Protein AF-A0A822F7M4-F1 (afdb_monomer_lite)

Organism: NCBI:txid392032

pLDDT: mean 89.73, std 11.24, range [49.41, 97.62]

Foldseek 3Di:
DAWDWAFADDPVDRPDTDTDDTHDADWDDDPVDIDDDPDDDDDPVSDDD

Sequence (49 aa):
IAGYLYGVSPSDNPQVKEIHCVVLPPQWGTRETVHLPNILPEHESFKVR

InterPro domains:
  IPR027652 Pre-mRNA-processing-splicing factor 8 [PTHR11140] (1-46)

Secondary structure (DSSP, 8-state):
---EEEEE--TT-TT--EEEEEE--S-EE-SS-EE--SSPP--GGGS--

Radius of gyration: 13.6 Å; chains: 1; bounding box: 29×19×35 Å

Structure (mmCIF, N/CA/C/O backbone):
data_AF-A0A822F7M4-F1
#
_entry.id   AF-A0A822F7M4-F1
#
loop_
_atom_site.group_PDB
_atom_site.id
_atom_site.type_symbol
_atom_site.label_atom_id
_atom_site.label_alt_id
_atom_site.label_comp_id
_atom_site.label_asym_id
_atom_site.label_entity_id
_atom_site.label_seq_id
_atom_site.pdbx_PDB_ins_code
_atom_site.Cartn_x
_atom_site.Cartn_y
_atom_site.Cartn_z
_atom_site.occupancy
_atom_site.B_iso_or_equiv
_atom_site.auth_seq_id
_atom_site.auth_comp_id
_atom_site.auth_asym_id
_atom_site.auth_atom_id
_atom_site.pdbx_PDB_model_num
ATOM 1 N N . ILE A 1 1 ? 11.281 -0.399 -7.391 1.00 93.75 1 ILE A N 1
ATOM 2 C CA . ILE A 1 1 ? 10.072 -1.212 -7.111 1.00 93.75 1 ILE A CA 1
ATOM 3 C C . ILE A 1 1 ? 9.180 -0.458 -6.131 1.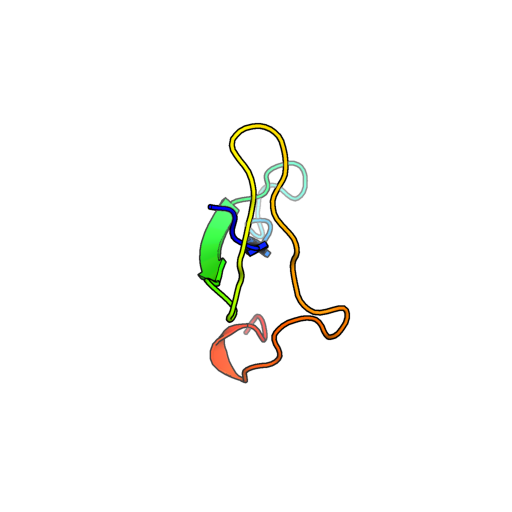00 93.75 1 ILE A C 1
ATOM 5 O O . ILE A 1 1 ? 9.697 0.388 -5.412 1.00 93.75 1 ILE A O 1
ATOM 9 N N . AL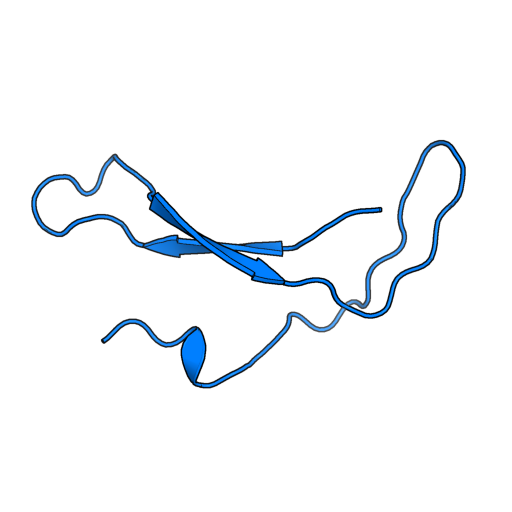A A 1 2 ? 7.885 -0.748 -6.113 1.00 96.38 2 ALA A N 1
ATOM 10 C CA . ALA A 1 2 ? 6.879 -0.166 -5.232 1.00 96.38 2 ALA A CA 1
ATOM 11 C C . ALA A 1 2 ? 5.834 -1.230 -4.841 1.00 96.38 2 ALA A C 1
ATOM 13 O O . ALA A 1 2 ? 5.749 -2.287 -5.469 1.00 96.38 2 ALA A O 1
ATOM 14 N N . GLY A 1 3 ? 5.043 -0.955 -3.805 1.00 94.19 3 GLY A N 1
ATOM 15 C CA . GLY A 1 3 ? 3.975 -1.839 -3.344 1.00 94.19 3 GLY A CA 1
ATOM 16 C C . GLY A 1 3 ? 2.848 -1.053 -2.685 1.00 94.19 3 GLY A C 1
ATOM 17 O O . GLY A 1 3 ? 3.076 0.033 -2.152 1.00 94.19 3 GLY A O 1
ATOM 18 N N . TYR A 1 4 ? 1.638 -1.603 -2.733 1.00 94.31 4 TYR A N 1
ATOM 19 C CA . TYR A 1 4 ? 0.472 -1.032 -2.063 1.00 94.31 4 TYR A CA 1
ATOM 20 C C . TYR A 1 4 ? 0.403 -1.533 -0.620 1.00 94.31 4 TYR A C 1
ATOM 22 O O . TYR A 1 4 ? 0.524 -2.734 -0.378 1.00 94.31 4 TYR A O 1
ATOM 30 N N . LEU A 1 5 ? 0.210 -0.616 0.329 1.00 93.94 5 LEU A N 1
ATOM 31 C CA . LEU A 1 5 ? 0.087 -0.934 1.749 1.00 93.94 5 LEU A CA 1
ATOM 32 C C . LEU A 1 5 ? -1.390 -1.034 2.118 1.00 93.94 5 LEU A C 1
ATOM 34 O O . LEU A 1 5 ? -2.141 -0.076 1.935 1.00 93.94 5 LEU A O 1
ATOM 38 N N . TYR A 1 6 ? -1.783 -2.181 2.661 1.00 92.56 6 TYR A N 1
ATOM 39 C CA . TYR A 1 6 ? -3.122 -2.416 3.183 1.00 92.56 6 TYR A CA 1
ATOM 40 C C . TYR A 1 6 ? -3.044 -2.632 4.684 1.00 92.56 6 TYR A C 1
ATOM 42 O O . TYR A 1 6 ? -2.128 -3.280 5.203 1.00 92.56 6 TYR A O 1
ATOM 50 N N . GLY A 1 7 ? -4.014 -2.065 5.382 1.00 91.94 7 GLY A N 1
ATOM 51 C CA . GLY A 1 7 ? -3.985 -1.977 6.823 1.00 91.94 7 GLY A CA 1
ATOM 52 C C . GLY A 1 7 ? -5.320 -1.560 7.403 1.00 91.94 7 GLY A C 1
ATOM 53 O O . GLY A 1 7 ? -6.229 -1.148 6.679 1.00 91.94 7 GLY A O 1
ATOM 54 N N . VAL A 1 8 ? -5.414 -1.654 8.721 1.00 92.69 8 VAL A N 1
ATOM 55 C CA . VAL A 1 8 ? -6.613 -1.314 9.487 1.00 92.69 8 VAL A CA 1
ATOM 56 C C . VAL A 1 8 ? -6.235 -0.462 10.684 1.00 92.69 8 VAL A C 1
ATOM 58 O O . VAL A 1 8 ? -5.077 -0.416 11.097 1.00 92.69 8 VAL A O 1
ATOM 61 N N . SER A 1 9 ? -7.212 0.251 11.232 1.00 93.81 9 SER A N 1
ATOM 62 C CA . SER A 1 9 ? -7.039 0.807 12.569 1.00 93.81 9 SER A CA 1
ATOM 63 C C . SER A 1 9 ? -7.421 -0.237 13.602 1.00 93.81 9 SER A C 1
ATOM 65 O O . SER A 1 9 ? -8.444 -0.901 13.411 1.00 93.81 9 SER A O 1
ATOM 67 N N . PRO A 1 10 ? -6.660 -0.356 14.695 1.00 93.81 10 PRO A N 1
ATOM 68 C CA . PRO A 1 10 ? -7.092 -1.161 15.818 1.00 93.81 10 PRO A CA 1
ATOM 69 C C . PRO A 1 10 ? -8.343 -0.519 16.449 1.00 93.81 10 PRO A C 1
ATOM 71 O O . PRO A 1 10 ? -8.573 0.692 16.341 1.00 93.81 10 PRO A O 1
ATOM 74 N N . SER A 1 11 ? -9.206 -1.340 17.051 1.00 92.31 11 SER A N 1
ATOM 75 C CA . SER A 1 11 ? -10.533 -0.915 17.532 1.00 92.31 11 SER A CA 1
ATOM 76 C C . SER A 1 11 ? -10.481 0.074 18.698 1.00 92.31 11 SER A C 1
ATOM 78 O O . SER A 1 11 ? -11.433 0.813 18.931 1.00 92.31 11 SER A O 1
ATOM 80 N N . ASP A 1 12 ? -9.385 0.061 19.448 1.00 95.44 12 ASP A N 1
ATOM 81 C CA . ASP A 1 12 ? -9.120 0.893 20.619 1.00 95.44 12 ASP A CA 1
ATOM 82 C C . ASP A 1 12 ? -8.500 2.253 20.262 1.00 95.44 12 ASP A C 1
ATOM 84 O O . ASP A 1 12 ? -8.678 3.219 21.006 1.00 95.44 12 ASP A O 1
ATOM 88 N N . ASN A 1 13 ? -7.809 2.360 19.122 1.00 95.69 13 ASN A N 1
ATOM 89 C CA . ASN A 1 13 ? -7.171 3.598 18.691 1.00 95.69 13 ASN A CA 1
ATOM 90 C C . ASN A 1 13 ? -7.326 3.859 17.176 1.00 95.69 13 ASN A C 1
ATOM 92 O O . ASN A 1 13 ? -6.448 3.503 16.382 1.00 95.69 13 ASN A O 1
ATOM 96 N N . PRO A 1 14 ? -8.391 4.571 16.748 1.00 94.00 14 PRO A N 1
ATOM 97 C CA . PRO A 1 14 ? -8.660 4.838 15.333 1.00 94.00 14 PRO A CA 1
ATOM 98 C C . PRO A 1 14 ? -7.645 5.782 14.666 1.00 94.00 14 PRO A C 1
ATOM 100 O O . PRO A 1 14 ? -7.645 5.919 13.439 1.00 94.00 14 PRO A O 1
ATOM 103 N N . GLN A 1 15 ? -6.790 6.447 15.450 1.00 95.81 15 GLN A N 1
ATOM 104 C CA . GLN A 1 15 ? -5.747 7.339 14.939 1.00 95.81 15 GLN A CA 1
ATOM 105 C C . GLN A 1 15 ? -4.506 6.571 14.467 1.00 95.81 15 GLN A C 1
ATOM 107 O O . GLN A 1 15 ? -3.726 7.100 13.677 1.00 95.81 15 GLN A O 1
ATOM 112 N N . VAL A 1 16 ? -4.333 5.320 14.904 1.00 96.31 16 VAL A N 1
ATOM 113 C CA . VAL A 1 16 ? -3.249 4.441 14.452 1.00 96.31 16 VAL A CA 1
ATOM 114 C C . VAL A 1 16 ? -3.702 3.672 13.210 1.00 96.31 16 VAL A C 1
ATOM 116 O O . VAL A 1 16 ? -4.850 3.233 13.119 1.00 96.31 16 VAL A O 1
ATOM 119 N N . LYS A 1 17 ? -2.808 3.519 12.227 1.00 94.31 17 LYS A N 1
ATOM 120 C CA . LYS A 1 17 ? -3.003 2.673 11.040 1.00 94.31 17 LYS A CA 1
ATOM 121 C C . LYS A 1 17 ? -1.933 1.591 11.035 1.00 94.31 17 LYS A C 1
ATOM 123 O O . LYS A 1 17 ? -0.759 1.883 10.828 1.00 94.31 17 LYS A O 1
ATOM 128 N N . GLU A 1 18 ? -2.341 0.355 11.270 1.00 94.62 18 GLU A N 1
ATOM 129 C CA . GLU A 1 18 ? -1.454 -0.801 11.240 1.00 94.62 18 GLU A CA 1
ATOM 130 C C . GLU A 1 18 ? -1.396 -1.376 9.832 1.00 94.62 18 GLU A C 1
ATOM 132 O O . GLU A 1 18 ? -2.429 -1.657 9.230 1.00 94.62 18 GLU A O 1
ATOM 137 N N . ILE A 1 19 ? -0.190 -1.577 9.308 1.00 94.00 19 ILE A N 1
ATOM 138 C CA . ILE A 1 19 ? 0.017 -2.205 8.001 1.00 94.00 19 ILE A CA 1
ATOM 139 C C . ILE A 1 19 ? 0.031 -3.720 8.201 1.00 94.00 19 ILE A C 1
ATOM 141 O O . ILE A 1 19 ? 0.881 -4.241 8.918 1.00 94.00 19 ILE A O 1
ATOM 145 N N . HIS A 1 20 ? -0.893 -4.430 7.556 1.00 90.75 20 HIS A N 1
ATOM 146 C CA . HIS A 1 20 ? -1.026 -5.889 7.668 1.00 90.75 20 HIS A CA 1
ATOM 147 C C . HIS A 1 20 ? -0.557 -6.616 6.407 1.00 90.75 20 HIS A C 1
ATOM 149 O O . HIS A 1 20 ? -0.177 -7.783 6.469 1.00 90.75 20 HIS A O 1
ATOM 155 N N . CYS A 1 21 ? -0.567 -5.943 5.253 1.00 91.69 21 CYS A N 1
ATOM 156 C CA . CYS A 1 21 ? -0.164 -6.551 3.993 1.00 91.69 21 CYS A CA 1
ATOM 157 C C . CYS A 1 21 ? 0.501 -5.544 3.049 1.00 91.69 21 CYS A C 1
ATOM 159 O O . CYS A 1 21 ? 0.114 -4.374 2.983 1.00 91.69 21 CYS A O 1
ATOM 161 N N . VAL A 1 22 ? 1.476 -6.035 2.280 1.00 93.94 22 VAL A N 1
ATOM 162 C CA . VAL A 1 22 ? 2.088 -5.327 1.155 1.00 93.94 22 VAL A CA 1
ATOM 163 C C . VAL A 1 22 ? 1.785 -6.101 -0.119 1.00 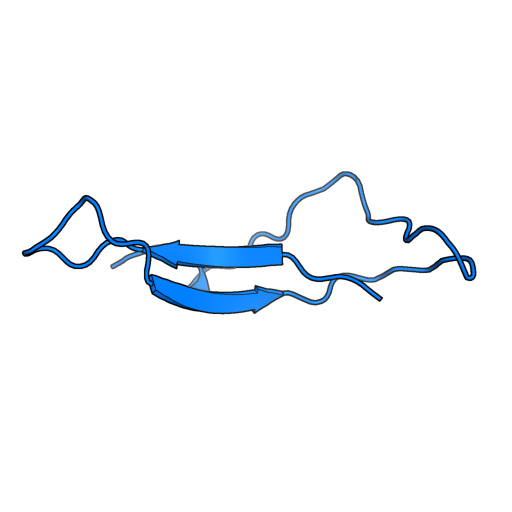93.94 22 VAL A C 1
ATOM 165 O O . VAL A 1 22 ? 2.163 -7.266 -0.242 1.00 93.94 22 VAL A O 1
ATOM 168 N N . VAL A 1 23 ? 1.132 -5.452 -1.078 1.00 93.75 23 VAL A N 1
ATOM 169 C CA . VAL A 1 23 ? 0.815 -6.059 -2.372 1.00 93.75 23 VAL A CA 1
ATOM 170 C C . VAL A 1 23 ? 1.802 -5.590 -3.425 1.00 93.75 23 VAL A C 1
ATOM 172 O O . VAL A 1 23 ? 1.991 -4.389 -3.626 1.00 93.75 23 VAL A O 1
ATOM 175 N N . LEU A 1 24 ? 2.409 -6.552 -4.117 1.00 95.00 24 LEU A N 1
ATOM 176 C CA . LEU A 1 24 ? 3.345 -6.326 -5.212 1.00 95.00 24 LEU A CA 1
ATOM 177 C C . LEU A 1 24 ? 2.659 -6.669 -6.543 1.00 95.00 24 LEU A C 1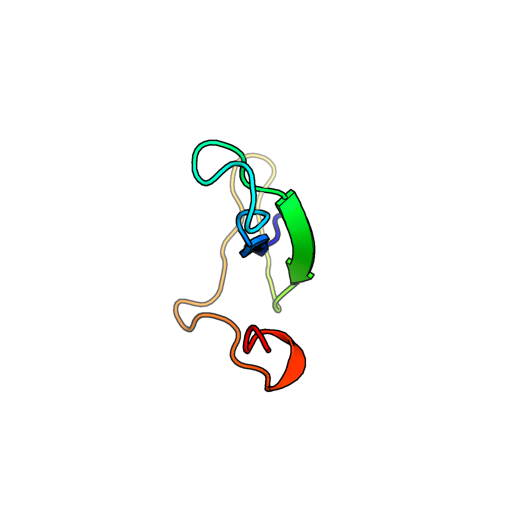
ATOM 179 O O . LEU A 1 24 ? 2.683 -7.829 -6.956 1.00 95.00 24 LEU A O 1
ATOM 183 N N . PRO A 1 25 ? 2.018 -5.698 -7.218 1.00 93.31 25 PRO A N 1
ATOM 184 C CA . PRO A 1 25 ? 1.443 -5.936 -8.535 1.00 93.31 25 PRO A CA 1
ATOM 185 C C . PRO A 1 25 ? 2.550 -6.072 -9.598 1.00 93.31 25 PRO A C 1
ATOM 187 O O . PRO A 1 25 ? 3.695 -5.654 -9.362 1.00 93.31 25 PRO A O 1
ATOM 190 N N . PRO A 1 26 ? 2.214 -6.586 -10.797 1.00 95.25 26 PRO A N 1
ATOM 191 C CA . PRO A 1 26 ? 3.088 -6.487 -11.960 1.00 95.25 26 PRO A CA 1
ATOM 192 C C . PRO A 1 26 ? 3.486 -5.029 -12.190 1.00 95.25 26 PRO A C 1
ATOM 194 O O . PRO A 1 26 ? 2.628 -4.158 -12.290 1.00 95.25 26 PRO A O 1
ATOM 197 N N . GLN A 1 27 ? 4.784 -4.757 -12.247 1.00 96.38 27 GLN A N 1
ATOM 198 C CA . GLN A 1 27 ? 5.321 -3.401 -12.310 1.00 96.38 27 GLN A CA 1
ATOM 199 C C . GLN A 1 27 ? 6.618 -3.378 -13.113 1.00 96.38 27 GLN A C 1
ATOM 201 O O . GLN A 1 27 ? 7.342 -4.372 -13.175 1.00 96.38 27 GLN A O 1
ATOM 206 N N . T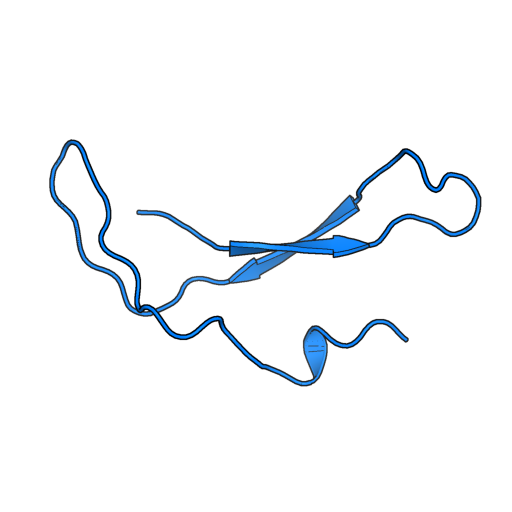RP A 1 28 ? 6.939 -2.220 -13.673 1.00 96.56 28 TRP A N 1
ATOM 207 C CA . TRP A 1 28 ? 8.242 -1.926 -14.265 1.00 96.56 28 TRP A CA 1
ATOM 208 C C . TRP A 1 28 ? 8.636 -0.500 -13.888 1.00 96.56 28 TRP A C 1
ATOM 210 O O . TRP A 1 28 ? 7.813 0.277 -13.410 1.00 96.56 28 TRP A O 1
ATOM 220 N N . GLY A 1 29 ? 9.899 -0.134 -14.045 1.00 97.00 29 GLY A N 1
ATOM 221 C CA . GLY A 1 29 ? 10.334 1.200 -13.658 1.00 97.00 29 GLY A CA 1
ATOM 222 C C . GLY A 1 29 ? 11.676 1.577 -14.241 1.00 97.00 29 GLY A C 1
ATOM 223 O O . GLY A 1 29 ? 12.386 0.751 -14.815 1.00 97.00 29 GLY A O 1
ATOM 224 N N . THR A 1 30 ? 12.001 2.847 -14.066 1.00 97.12 30 THR A N 1
ATOM 225 C CA . THR A 1 30 ? 13.324 3.407 -14.310 1.00 97.12 30 THR A CA 1
ATOM 226 C C . THR A 1 30 ? 14.083 3.495 -12.982 1.00 97.12 30 THR A C 1
ATOM 228 O O . THR A 1 30 ? 13.662 2.948 -11.959 1.00 97.12 30 THR A O 1
ATOM 231 N N . ARG A 1 31 ? 15.226 4.187 -12.975 1.00 96.50 31 ARG A N 1
ATOM 232 C CA . ARG A 1 31 ? 15.973 4.464 -11.742 1.00 96.50 31 ARG A CA 1
ATOM 233 C C . ARG A 1 31 ? 15.267 5.483 -10.834 1.00 96.50 31 ARG A C 1
ATOM 235 O O . ARG A 1 31 ? 15.556 5.509 -9.644 1.00 96.50 31 ARG A O 1
ATOM 242 N N . GLU A 1 32 ? 14.359 6.287 -11.384 1.00 97.62 32 GLU A N 1
ATOM 243 C CA . GLU A 1 32 ? 13.704 7.402 -10.686 1.00 97.62 32 GLU A CA 1
ATOM 244 C C . GLU A 1 32 ? 12.245 7.102 -10.336 1.00 97.62 32 GLU A C 1
ATOM 246 O O . GLU A 1 32 ? 11.754 7.538 -9.297 1.00 97.62 32 GLU A O 1
ATOM 251 N N . THR A 1 33 ? 11.542 6.350 -11.188 1.00 97.00 33 THR A N 1
ATOM 252 C CA . THR A 1 33 ? 10.092 6.153 -11.073 1.00 97.00 33 THR A CA 1
ATOM 253 C C . THR A 1 33 ? 9.674 4.709 -11.329 1.00 97.00 33 THR A C 1
ATOM 255 O O . THR A 1 33 ? 10.353 3.943 -12.015 1.00 97.00 33 THR A O 1
ATOM 258 N N . VAL A 1 34 ? 8.527 4.327 -10.765 1.00 97.19 34 VAL A N 1
ATOM 259 C CA . VAL A 1 34 ? 7.912 3.008 -10.945 1.00 97.19 34 VAL A CA 1
ATOM 260 C C . VAL A 1 34 ? 6.529 3.193 -11.549 1.00 97.19 34 VAL A C 1
ATOM 262 O O . VAL A 1 34 ? 5.735 3.995 -11.062 1.00 97.19 34 VAL A O 1
ATOM 265 N N . HIS A 1 35 ? 6.244 2.432 -12.597 1.00 96.50 35 HIS A N 1
ATOM 266 C CA . HIS A 1 35 ? 4.953 2.385 -13.258 1.00 96.50 35 HIS A CA 1
ATOM 267 C C . HIS A 1 35 ? 4.157 1.196 -12.720 1.00 96.50 35 HIS A C 1
ATOM 269 O O . HIS A 1 35 ? 4.570 0.038 -12.845 1.00 96.50 35 HIS A O 1
ATOM 275 N N . LEU A 1 36 ? 3.016 1.507 -12.109 1.00 96.31 36 LEU A N 1
ATOM 276 C CA . LEU A 1 36 ? 2.071 0.539 -11.565 1.00 96.31 36 LEU A CA 1
ATOM 277 C C . LEU A 1 36 ? 0.832 0.445 -12.471 1.00 96.31 36 LEU A C 1
ATOM 279 O O . LEU A 1 36 ? 0.528 1.401 -13.189 1.00 96.31 36 LEU A O 1
ATOM 283 N N . PRO A 1 37 ? 0.098 -0.679 -12.448 1.00 93.62 37 PRO A N 1
ATOM 284 C CA . PRO A 1 37 ? -1.192 -0.785 -13.114 1.00 93.62 37 PRO A CA 1
ATOM 285 C C . PRO A 1 37 ? -2.203 0.200 -12.511 1.00 93.62 37 PRO A C 1
ATOM 287 O O . PRO A 1 37 ? -2.189 0.454 -11.310 1.00 93.62 37 PRO A O 1
ATOM 290 N N . ASN A 1 38 ? -3.124 0.710 -13.333 1.00 90.75 38 ASN A N 1
ATOM 291 C CA . ASN A 1 38 ? -4.181 1.621 -12.869 1.00 90.75 38 ASN A CA 1
ATOM 292 C C . ASN A 1 38 ? -5.267 0.914 -12.038 1.00 90.75 38 ASN A C 1
ATOM 294 O O . ASN A 1 38 ? -6.041 1.571 -11.349 1.00 90.75 38 ASN A O 1
ATOM 298 N N . ILE A 1 39 ? -5.352 -0.414 -12.137 1.00 89.19 39 ILE A N 1
ATOM 299 C CA . ILE A 1 39 ? -6.315 -1.226 -11.395 1.00 89.19 39 ILE A CA 1
ATOM 300 C C . ILE A 1 39 ? -5.695 -1.561 -10.042 1.00 89.19 39 ILE A C 1
ATOM 302 O O . ILE A 1 39 ? -4.618 -2.160 -9.980 1.00 89.19 39 ILE A O 1
ATOM 306 N N . LEU A 1 40 ? -6.379 -1.179 -8.965 1.00 88.75 40 LEU A N 1
ATOM 307 C CA . LEU A 1 40 ? -5.949 -1.525 -7.618 1.00 88.75 40 LEU A CA 1
ATOM 308 C C . LEU A 1 40 ? -6.121 -3.032 -7.373 1.00 88.75 40 LEU A C 1
ATOM 310 O O . LEU A 1 40 ? -7.098 -3.617 -7.841 1.00 88.75 40 LEU A O 1
ATOM 314 N N . PRO A 1 41 ? -5.198 -3.671 -6.636 1.00 86.88 41 PRO A N 1
ATOM 315 C CA . PRO A 1 41 ? -5.353 -5.068 -6.266 1.00 86.88 41 PRO A CA 1
ATOM 316 C C . PRO A 1 41 ? -6.623 -5.312 -5.447 1.00 86.88 41 PRO A C 1
ATOM 318 O O . PRO A 1 41 ? -6.833 -4.691 -4.402 1.00 86.88 41 PRO A O 1
ATOM 321 N N . GLU A 1 42 ? -7.427 -6.273 -5.896 1.00 83.38 42 GLU A N 1
ATOM 322 C CA . GLU A 1 42 ? -8.595 -6.776 -5.180 1.00 83.38 42 GLU A CA 1
ATOM 323 C C . GLU A 1 42 ? -8.382 -8.253 -4.839 1.00 83.38 42 GLU A C 1
ATOM 325 O O . GLU A 1 42 ? -8.060 -9.071 -5.700 1.00 83.38 42 GLU A O 1
ATOM 330 N N . HIS A 1 43 ? -8.544 -8.602 -3.566 1.00 79.81 43 HIS A N 1
ATOM 331 C CA . HIS A 1 43 ? -8.520 -9.980 -3.089 1.00 79.81 43 HIS A CA 1
ATOM 332 C C . HIS A 1 43 ? -9.335 -10.080 -1.800 1.00 79.81 43 HIS A C 1
ATOM 334 O O . HIS A 1 43 ? -9.395 -9.132 -1.014 1.00 79.81 43 HIS A O 1
ATOM 340 N N . GLU A 1 44 ? -9.954 -11.235 -1.561 1.00 71.81 44 GLU A N 1
ATOM 341 C CA . GLU A 1 44 ? -10.811 -11.453 -0.392 1.00 71.81 44 GLU A CA 1
ATOM 342 C C . GLU A 1 44 ? -10.050 -11.281 0.934 1.00 71.81 44 GLU A C 1
ATOM 344 O O . GLU A 1 44 ? -10.616 -10.797 1.909 1.00 71.81 44 GLU A O 1
ATOM 349 N N . SER A 1 45 ? -8.740 -11.554 0.949 1.00 70.00 45 SER A N 1
ATOM 350 C CA . SER A 1 45 ? -7.879 -11.370 2.128 1.00 70.00 45 SER A CA 1
ATOM 351 C C . SER A 1 45 ? -7.712 -9.917 2.587 1.00 70.00 45 SER A C 1
ATOM 353 O O . SER A 1 45 ? -7.227 -9.701 3.691 1.00 70.00 45 SER A O 1
ATOM 355 N N . PHE A 1 46 ? -8.064 -8.924 1.758 1.00 67.75 46 PHE A N 1
ATOM 356 C CA . PHE A 1 46 ? -8.020 -7.503 2.137 1.00 67.75 46 PHE A CA 1
ATOM 357 C C . PHE A 1 46 ? -9.327 -7.016 2.773 1.00 67.75 46 PHE A C 1
ATOM 359 O O . PHE A 1 46 ? -9.391 -5.880 3.243 1.00 67.75 46 PHE A O 1
ATOM 366 N N . LYS A 1 47 ? -10.379 -7.846 2.789 1.00 59.94 47 LYS A N 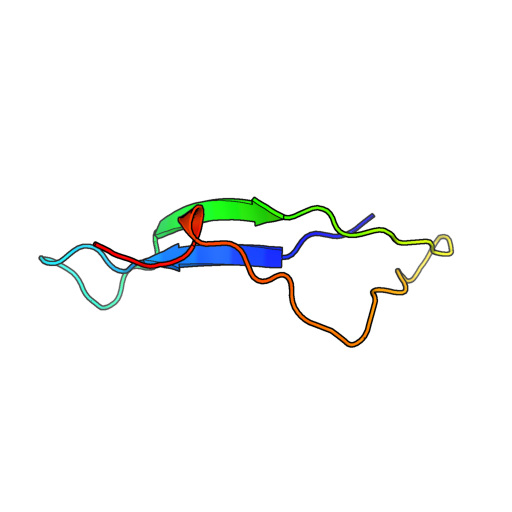1
ATOM 367 C CA . LYS A 1 47 ? -11.630 -7.511 3.469 1.00 59.94 47 LYS A CA 1
ATOM 368 C C . LYS A 1 47 ? -11.431 -7.692 4.968 1.00 59.94 47 LYS A C 1
ATOM 370 O O . LYS A 1 47 ? -11.242 -8.804 5.457 1.00 59.94 47 LYS A O 1
ATOM 375 N N . VAL A 1 48 ? -11.451 -6.567 5.671 1.00 53.75 48 VAL A N 1
ATOM 376 C CA . VAL A 1 48 ? -11.435 -6.495 7.133 1.00 53.75 48 VAL A CA 1
ATOM 377 C C . VAL A 1 48 ? -12.601 -7.330 7.666 1.00 53.75 48 VAL A C 1
ATOM 379 O O . VAL A 1 48 ? -13.734 -7.137 7.223 1.00 53.75 48 VAL A O 1
ATOM 382 N N . ARG A 1 49 ? -12.306 -8.293 8.546 1.00 49.41 49 ARG A N 1
ATOM 383 C CA . ARG A 1 49 ? -13.328 -8.986 9.341 1.00 49.41 49 ARG A CA 1
ATOM 384 C C . ARG A 1 49 ? -13.890 -8.062 10.408 1.00 49.41 49 ARG A C 1
ATOM 386 O O . ARG A 1 49 ? -13.094 -7.266 10.951 1.00 49.41 49 ARG A O 1
#